Protein AF-A0A8D8G913-F1 (afdb_monomer)

Organism: Culex pipiens (NCBI:txid7175)

Secondary structure (DSSP, 8-state):
-----------------------------PPP-------------------PPP-TT-S---EEE----PPPTTS-HHHHHHHHHHHHHHHHSSSTTTT-SEEE--TTSSSBTTBPPP---TTT------TT---HHHHHHHHHHHHT--

Radius of gyration: 25.77 Å; Cα contacts (8 Å, |Δi|>4): 122; chains: 1; bounding box: 53×91×42 Å

Structure (mmCIF, N/CA/C/O backbone):
data_AF-A0A8D8G913-F1
#
_entry.id   AF-A0A8D8G913-F1
#
loop_
_atom_site.group_PDB
_atom_site.id
_atom_site.type_symbol
_atom_site.label_atom_id
_atom_site.label_alt_id
_atom_site.label_comp_id
_atom_site.label_asym_id
_atom_site.label_entity_id
_atom_site.label_seq_id
_atom_site.pdbx_PDB_ins_code
_atom_site.Cartn_x
_atom_site.Cartn_y
_atom_site.Cartn_z
_atom_site.occupancy
_atom_site.B_iso_or_equiv
_atom_site.auth_seq_id
_atom_site.auth_comp_id
_atom_site.auth_asym_id
_atom_site.auth_atom_id
_atom_site.pdbx_PDB_model_num
ATOM 1 N N . MET A 1 1 ? -22.384 77.074 -5.345 1.00 36.44 1 MET A N 1
ATOM 2 C CA . MET A 1 1 ? -23.715 77.380 -5.921 1.00 36.44 1 MET A CA 1
ATOM 3 C C . MET A 1 1 ? -24.334 76.093 -6.458 1.00 36.44 1 MET A C 1
ATOM 5 O O . MET A 1 1 ? -23.692 75.507 -7.310 1.00 36.44 1 MET A O 1
ATOM 9 N N . LYS A 1 2 ? -25.548 75.732 -5.981 1.00 42.72 2 LYS A N 1
ATOM 10 C CA . LYS A 1 2 ? -26.536 74.755 -6.534 1.00 42.72 2 LYS A CA 1
ATOM 11 C C . LYS A 1 2 ? -26.075 73.283 -6.689 1.00 42.72 2 LYS A C 1
ATOM 13 O O . LYS A 1 2 ? -24.963 73.046 -7.108 1.00 42.72 2 LYS A O 1
ATOM 18 N N . HIS A 1 3 ? -26.846 72.219 -6.437 1.00 38.62 3 HIS A N 1
ATOM 19 C CA . HIS A 1 3 ? -28.198 71.964 -5.914 1.00 38.62 3 HIS A CA 1
ATOM 20 C C . HIS A 1 3 ? -28.252 70.479 -5.457 1.00 38.62 3 HIS A C 1
ATOM 22 O O . HIS A 1 3 ? -27.504 69.653 -5.970 1.00 38.62 3 HIS A O 1
ATOM 28 N N . ARG A 1 4 ? -29.143 70.157 -4.506 1.00 45.12 4 ARG A N 1
ATOM 29 C CA . ARG A 1 4 ? -29.500 68.803 -4.013 1.00 45.12 4 ARG A CA 1
ATOM 30 C C . ARG A 1 4 ? -30.276 67.952 -5.036 1.00 45.12 4 ARG A C 1
ATOM 32 O O . ARG A 1 4 ? -31.021 68.528 -5.821 1.00 45.12 4 ARG A O 1
ATOM 39 N N . ASN A 1 5 ? -30.205 66.621 -4.862 1.00 37.53 5 ASN A N 1
ATOM 40 C CA . ASN A 1 5 ? -31.265 65.571 -4.907 1.00 37.53 5 ASN A CA 1
ATOM 41 C C . ASN A 1 5 ? -30.639 64.276 -5.476 1.00 37.53 5 ASN A C 1
ATOM 43 O O . ASN A 1 5 ? -29.978 64.345 -6.497 1.00 37.53 5 ASN A O 1
ATOM 47 N N . GLY A 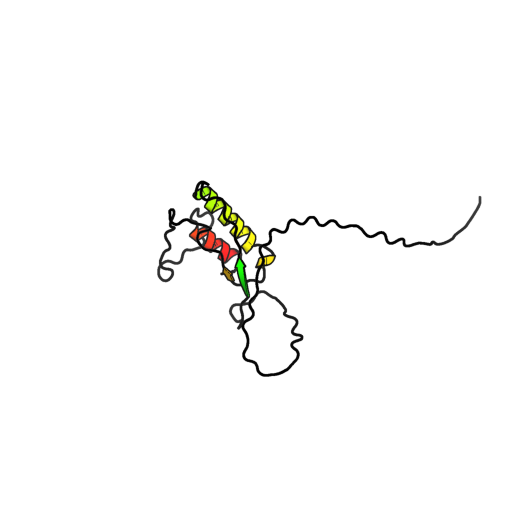1 6 ? -30.711 63.066 -4.913 1.00 42.44 6 GLY A N 1
ATOM 48 C CA . GLY A 1 6 ? -31.637 62.465 -3.958 1.00 42.44 6 GLY A CA 1
ATOM 49 C C . GLY A 1 6 ? -32.638 61.551 -4.677 1.00 42.44 6 GLY A C 1
ATOM 50 O O . GLY A 1 6 ? -33.690 62.060 -5.031 1.00 42.44 6 GLY A O 1
ATOM 51 N N . GLN A 1 7 ? -32.336 60.249 -4.863 1.00 37.34 7 GLN A N 1
ATOM 52 C CA . GLN A 1 7 ? -33.300 59.120 -4.823 1.00 37.34 7 GLN A 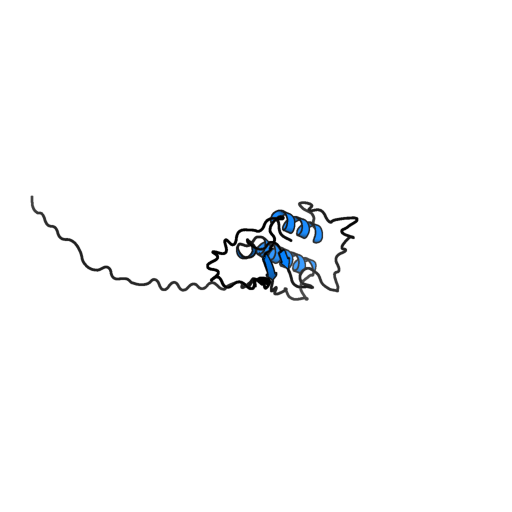CA 1
ATOM 53 C C . GLN A 1 7 ? -32.649 57.732 -5.050 1.00 37.34 7 GLN A C 1
ATOM 55 O O . GLN A 1 7 ? -31.670 57.593 -5.775 1.00 37.34 7 GLN A O 1
ATOM 60 N N . ARG A 1 8 ? -33.198 56.736 -4.336 1.00 38.88 8 ARG A N 1
ATOM 61 C CA . ARG A 1 8 ? -32.801 55.317 -4.156 1.00 38.88 8 ARG A CA 1
ATOM 62 C C . ARG A 1 8 ? -33.427 54.394 -5.248 1.00 38.88 8 ARG A C 1
ATOM 64 O O . ARG A 1 8 ? -34.174 54.911 -6.069 1.00 38.88 8 ARG A O 1
ATOM 71 N N . PRO A 1 9 ? -33.129 53.072 -5.300 1.00 47.94 9 PRO A N 1
ATOM 72 C CA . PRO A 1 9 ? -32.856 52.310 -6.524 1.00 47.94 9 PRO A CA 1
ATOM 73 C C . PRO A 1 9 ? -34.051 51.467 -7.015 1.00 47.94 9 PRO A C 1
ATOM 75 O O . PRO A 1 9 ? -35.041 51.320 -6.297 1.00 47.94 9 PRO A O 1
ATOM 78 N N . PRO A 1 10 ? -33.911 50.800 -8.173 1.00 39.34 10 PRO A N 1
ATOM 79 C CA . PRO A 1 10 ? -34.510 49.473 -8.306 1.00 39.34 10 PRO A CA 1
ATOM 80 C C . PRO A 1 10 ? -33.602 48.443 -9.002 1.00 39.34 10 PRO A C 1
ATOM 82 O O . PRO A 1 10 ? -32.808 48.776 -9.876 1.00 39.34 10 PRO A O 1
ATOM 85 N N . GLY A 1 11 ? -33.810 47.169 -8.657 1.00 36.38 11 GLY A N 1
ATOM 86 C CA . GLY A 1 11 ? -33.533 46.045 -9.557 1.00 36.38 11 GLY A CA 1
ATOM 87 C C . GLY A 1 11 ? -32.344 45.164 -9.187 1.00 36.38 11 GLY A C 1
ATOM 88 O O . GLY A 1 11 ? -31.308 45.206 -9.841 1.00 36.38 11 GLY A O 1
ATOM 89 N N . ILE A 1 12 ? -32.525 44.296 -8.189 1.00 43.69 12 ILE A N 1
ATOM 90 C CA . ILE A 1 12 ? -31.721 43.075 -8.044 1.00 43.69 12 ILE A CA 1
ATOM 91 C C . ILE A 1 12 ? -32.097 42.167 -9.221 1.00 43.69 12 ILE A C 1
ATOM 93 O O . ILE A 1 12 ? -33.132 41.506 -9.195 1.00 43.69 12 ILE A O 1
ATOM 97 N N . SER A 1 13 ? -31.286 42.183 -10.278 1.00 39.78 13 SER A N 1
ATOM 98 C CA . SER A 1 13 ? -31.346 41.193 -11.351 1.00 39.78 13 SER A CA 1
ATOM 99 C C . SER A 1 13 ? -30.431 40.038 -10.961 1.00 39.78 13 SER A C 1
ATOM 101 O O . SER A 1 13 ? -29.207 40.170 -10.979 1.00 39.78 13 SER A O 1
ATOM 103 N N . GLN A 1 14 ? -31.030 38.931 -10.524 1.00 41.50 14 GLN A N 1
ATOM 104 C CA . GLN A 1 14 ? -30.314 37.683 -10.297 1.00 41.50 14 GLN A CA 1
ATOM 105 C C . GLN A 1 14 ? -29.926 37.091 -11.655 1.00 41.50 14 GLN A C 1
ATOM 107 O O . GLN A 1 14 ? -30.777 36.595 -12.389 1.00 41.50 14 GLN A O 1
ATOM 112 N N . LEU A 1 15 ? -28.637 37.138 -11.982 1.00 41.41 15 LEU A N 1
ATOM 113 C CA . LEU A 1 15 ? -28.045 36.333 -13.043 1.00 41.41 15 LEU A CA 1
ATOM 114 C C . LEU A 1 15 ? -27.193 35.254 -12.376 1.00 41.41 15 LEU A C 1
ATOM 116 O O . LEU A 1 15 ? -26.178 35.546 -11.745 1.00 41.41 15 LEU A O 1
ATOM 120 N N . LEU A 1 16 ? -27.675 34.013 -12.482 1.00 35.19 16 LEU A N 1
ATOM 121 C CA . LEU A 1 16 ? -26.983 32.795 -12.074 1.00 35.19 16 LEU A CA 1
ATOM 122 C C . LEU A 1 16 ? -25.572 32.744 -12.688 1.00 35.19 16 LEU A C 1
ATOM 124 O O . LEU A 1 16 ? -25.448 32.878 -13.909 1.00 35.19 16 LEU A O 1
ATOM 128 N N . PRO A 1 17 ? -24.520 32.431 -11.916 1.00 41.31 17 PRO A N 1
ATOM 129 C CA . PRO A 1 17 ? -23.306 31.900 -12.504 1.00 41.31 17 PRO A CA 1
ATOM 130 C C . PRO A 1 17 ? -23.556 30.442 -12.912 1.00 41.31 17 PRO A C 1
ATOM 132 O O . PRO A 1 17 ? -23.789 29.570 -12.075 1.00 41.31 17 PRO A O 1
ATOM 135 N N . VAL A 1 18 ? -23.492 30.180 -14.219 1.00 39.56 18 VAL A N 1
ATOM 136 C CA . VAL A 1 18 ? -23.274 28.837 -14.770 1.00 39.56 18 VAL A CA 1
ATOM 137 C C . VAL A 1 18 ? -21.884 28.400 -14.313 1.00 39.56 18 VAL A C 1
ATOM 139 O O . VAL A 1 18 ? -20.875 28.681 -14.956 1.00 39.56 18 VAL A O 1
ATOM 142 N N . LEU A 1 19 ? -21.825 27.769 -13.142 1.00 37.56 19 LEU A N 1
ATOM 143 C CA . LEU A 1 19 ? -20.627 27.124 -12.633 1.00 37.56 19 LEU A CA 1
ATOM 144 C C . LEU A 1 19 ? -20.514 25.767 -13.331 1.00 37.56 19 LEU A C 1
ATOM 146 O O . LEU A 1 19 ? -21.048 24.756 -12.879 1.00 37.56 19 LEU A O 1
ATOM 150 N N . LEU A 1 20 ? -19.855 25.766 -14.486 1.00 34.88 20 LEU A N 1
ATOM 151 C CA . LEU A 1 20 ? -19.479 24.554 -15.201 1.00 34.88 20 LEU A CA 1
ATOM 152 C C . LEU A 1 20 ? -18.307 23.923 -14.434 1.00 34.88 20 LEU A C 1
ATOM 154 O O . LEU A 1 20 ? -17.138 24.152 -14.735 1.00 34.88 20 LEU A O 1
ATOM 158 N N . VAL A 1 21 ? -18.631 23.187 -13.369 1.00 39.56 21 VAL A N 1
ATOM 159 C CA . VAL A 1 21 ? -17.666 22.383 -12.616 1.00 39.56 21 VAL A CA 1
ATOM 160 C C . VAL A 1 21 ? -17.314 21.169 -13.473 1.00 39.56 21 VAL A C 1
ATOM 162 O O . VAL A 1 21 ? -17.915 20.105 -13.373 1.00 39.56 21 VAL A O 1
ATOM 165 N N . LEU A 1 22 ? -16.326 21.342 -14.348 1.00 40.97 22 LEU A N 1
ATOM 166 C CA . LEU A 1 22 ? -15.541 20.245 -14.906 1.00 40.97 22 LEU A CA 1
ATOM 167 C C . LEU A 1 22 ? -14.602 19.730 -13.807 1.00 40.97 22 LEU A C 1
ATOM 169 O O . LEU A 1 22 ? -13.397 19.956 -13.840 1.00 40.97 22 LEU A O 1
ATOM 173 N N . THR A 1 23 ? -15.151 19.047 -12.804 1.00 41.06 23 THR A N 1
ATOM 174 C CA . THR A 1 23 ? -14.342 18.124 -12.012 1.00 41.06 23 THR A CA 1
ATOM 175 C C . THR A 1 23 ? -14.403 16.782 -12.723 1.00 41.06 23 THR A C 1
ATOM 177 O O . THR A 1 23 ? -15.426 16.104 -12.772 1.00 41.06 23 THR A O 1
ATOM 180 N N . CYS A 1 24 ? -13.292 16.415 -13.353 1.00 32.41 24 CYS A N 1
ATOM 181 C CA . CYS A 1 24 ? -13.025 15.032 -13.703 1.00 32.41 24 CYS A CA 1
ATOM 182 C C . CYS A 1 24 ? -12.746 14.329 -12.371 1.00 32.41 24 CYS A C 1
ATOM 184 O O . CYS A 1 24 ? -11.674 14.493 -11.796 1.00 32.41 24 CYS A O 1
ATOM 186 N N . TRP A 1 25 ? -13.761 13.673 -11.808 1.00 40.38 25 TRP A N 1
ATOM 187 C CA . TRP A 1 25 ? -13.630 12.972 -10.536 1.00 40.38 25 TRP A CA 1
ATOM 188 C C . TRP A 1 25 ? -12.677 11.793 -10.738 1.00 40.38 25 TRP A C 1
ATOM 190 O O . TRP A 1 25 ? -13.004 10.838 -11.446 1.00 40.38 25 TRP A O 1
ATOM 200 N N . THR A 1 26 ? -11.522 11.822 -10.082 1.00 41.75 26 THR A N 1
ATOM 201 C CA . THR A 1 26 ? -10.816 10.607 -9.677 1.00 41.75 26 THR A CA 1
ATOM 202 C C . THR A 1 26 ? -11.721 9.881 -8.685 1.00 41.75 26 THR A C 1
ATOM 204 O O . THR A 1 26 ? -11.705 10.155 -7.492 1.00 41.75 26 THR A O 1
ATOM 207 N N . LYS A 1 27 ? -12.614 9.023 -9.187 1.00 41.50 27 LYS A N 1
ATOM 208 C CA . LYS A 1 27 ? -13.541 8.258 -8.350 1.00 41.50 27 LYS A CA 1
ATOM 209 C C . LYS A 1 27 ? -12.798 7.107 -7.674 1.00 41.50 27 LYS A C 1
ATOM 211 O O . LYS A 1 27 ? -12.818 5.994 -8.183 1.00 41.50 27 LYS A O 1
ATOM 216 N N . ALA A 1 28 ? -12.199 7.359 -6.516 1.00 39.75 28 ALA A N 1
ATOM 217 C CA . ALA A 1 28 ? -12.183 6.343 -5.472 1.00 39.75 28 ALA A CA 1
ATOM 218 C C . ALA A 1 28 ? -13.551 6.431 -4.780 1.00 39.75 28 ALA A C 1
ATOM 220 O O . ALA A 1 28 ? -13.895 7.458 -4.203 1.00 39.75 28 ALA A O 1
ATOM 221 N N . THR A 1 29 ? -14.390 5.406 -4.934 1.00 41.28 29 THR A N 1
ATOM 222 C CA . THR A 1 29 ? -15.687 5.350 -4.245 1.00 41.28 29 THR A CA 1
ATOM 223 C C . THR A 1 29 ? -15.525 4.461 -3.026 1.00 41.28 29 THR A C 1
ATOM 225 O O . THR A 1 29 ? -15.390 3.251 -3.162 1.00 41.28 29 THR A O 1
ATOM 228 N N . LEU A 1 30 ? -15.538 5.065 -1.841 1.00 42.41 30 LEU A N 1
ATOM 229 C CA . LEU A 1 30 ? -15.571 4.341 -0.576 1.00 42.41 30 LEU A CA 1
ATOM 230 C C . LEU A 1 30 ? -17.002 3.872 -0.307 1.00 42.41 30 LEU A C 1
ATOM 232 O O . LEU A 1 30 ? -17.922 4.684 -0.207 1.00 42.41 30 LEU A O 1
ATOM 236 N N . GLN A 1 31 ? -17.198 2.558 -0.222 1.00 43.94 31 GLN A N 1
ATOM 237 C CA . GLN A 1 31 ? -18.467 1.968 0.199 1.00 43.94 31 GLN A CA 1
ATOM 238 C C . GLN A 1 31 ? -18.420 1.641 1.689 1.00 43.94 31 GLN A C 1
ATOM 240 O O . GLN A 1 31 ? -17.619 0.818 2.125 1.00 43.94 31 GLN A O 1
ATOM 245 N N . PHE A 1 32 ? -19.318 2.261 2.453 1.00 43.12 32 PHE A N 1
ATOM 246 C CA . PHE A 1 32 ? -19.525 1.958 3.864 1.00 43.12 32 PHE A CA 1
ATOM 247 C C . PHE A 1 32 ? -20.553 0.834 4.003 1.00 43.12 32 PHE A C 1
ATOM 249 O O . PHE A 1 32 ? -21.678 0.955 3.518 1.00 43.12 32 PHE A O 1
ATOM 256 N N . TYR A 1 33 ? -20.178 -0.245 4.687 1.00 39.81 33 TYR A N 1
ATOM 257 C CA . TYR A 1 33 ? -21.081 -1.345 5.019 1.00 39.81 33 TYR A CA 1
ATOM 258 C C . TYR A 1 33 ? -21.364 -1.330 6.525 1.00 39.81 33 TYR A C 1
ATOM 260 O O . TYR A 1 33 ? -20.566 -1.873 7.291 1.00 39.81 33 TYR A O 1
ATOM 268 N N . PRO A 1 34 ? -22.470 -0.714 6.986 1.00 42.81 34 PRO A N 1
ATOM 269 C CA . PRO A 1 34 ? -22.883 -0.862 8.373 1.00 42.81 34 PRO A CA 1
ATOM 270 C C . PRO A 1 34 ? -23.287 -2.319 8.626 1.00 42.81 34 PRO A C 1
ATOM 272 O O . PRO A 1 34 ? -23.987 -2.944 7.825 1.00 42.81 34 PRO A O 1
ATOM 275 N N . ARG A 1 35 ? -22.839 -2.877 9.751 1.00 38.19 35 ARG A N 1
ATOM 276 C CA . ARG A 1 35 ? -23.264 -4.206 10.196 1.00 38.19 35 ARG A CA 1
ATOM 277 C C . ARG A 1 35 ? -24.759 -4.153 10.551 1.00 38.19 35 ARG A C 1
ATOM 279 O O . ARG A 1 35 ? -25.156 -3.229 11.259 1.00 38.19 35 ARG A O 1
ATOM 286 N N . PRO A 1 36 ? -25.593 -5.121 10.132 1.00 38.53 36 PRO A N 1
ATOM 287 C CA . PRO A 1 36 ? -26.954 -5.212 10.643 1.00 38.53 36 PRO A CA 1
ATOM 288 C C . PRO A 1 36 ? -26.897 -5.575 12.133 1.00 38.53 36 PRO A C 1
ATOM 290 O O . PRO A 1 36 ? -26.497 -6.682 12.498 1.00 38.53 36 PRO A O 1
ATOM 293 N N . GLY A 1 37 ? -27.232 -4.610 12.991 1.00 42.16 37 GLY A N 1
ATOM 294 C CA . GLY A 1 37 ? -27.455 -4.831 14.415 1.00 42.16 37 GLY A CA 1
ATOM 295 C C . GLY A 1 37 ? -28.774 -5.571 14.627 1.00 42.16 37 GLY A C 1
ATOM 296 O O . GLY A 1 37 ? -29.795 -5.213 14.042 1.00 42.16 37 GLY A O 1
ATOM 297 N N . ASN A 1 38 ? -28.748 -6.622 15.445 1.00 46.12 38 ASN A N 1
ATOM 298 C CA . ASN A 1 38 ? -29.941 -7.335 15.893 1.00 46.12 38 ASN A CA 1
ATOM 299 C C . ASN A 1 38 ? -30.630 -6.543 17.015 1.00 46.12 38 ASN A C 1
ATOM 301 O O . ASN A 1 38 ? -30.653 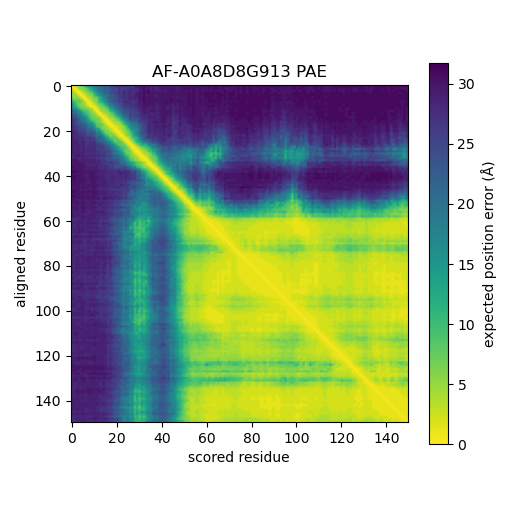-7.008 18.149 1.00 46.12 38 ASN A O 1
ATOM 305 N N . ASP A 1 39 ? -31.204 -5.382 16.710 1.00 45.16 39 ASP A N 1
ATOM 306 C CA . ASP A 1 39 ? -32.027 -4.647 17.672 1.00 45.16 39 ASP A CA 1
ATOM 307 C C . ASP A 1 39 ? -33.470 -4.585 17.174 1.00 45.16 39 ASP A C 1
ATOM 309 O O . ASP A 1 39 ? -33.872 -3.765 16.349 1.00 45.16 39 ASP A O 1
ATOM 313 N N . VAL A 1 40 ? -34.267 -5.531 17.676 1.00 47.16 40 VAL A N 1
ATOM 314 C CA . VAL A 1 40 ? -35.727 -5.504 17.589 1.00 47.16 40 VAL A CA 1
ATOM 315 C C . VAL A 1 40 ? -36.212 -4.455 18.587 1.00 47.16 40 VAL A C 1
ATOM 317 O O . VAL A 1 40 ? -36.462 -4.752 19.752 1.00 47.16 40 VAL A O 1
ATOM 320 N N . GLY A 1 41 ? -36.324 -3.214 18.129 1.00 37.06 41 GLY A N 1
ATOM 321 C CA . GLY A 1 41 ? -36.864 -2.110 18.913 1.00 37.06 41 GLY A CA 1
ATOM 322 C C . GLY A 1 41 ? -37.112 -0.917 18.010 1.00 37.06 41 GLY A C 1
ATOM 323 O O . GLY A 1 41 ? -36.177 -0.232 17.617 1.00 37.06 41 GLY A O 1
ATOM 324 N N . GLY A 1 42 ? -38.372 -0.722 17.623 1.00 43.25 42 GLY A N 1
ATOM 325 C CA . GLY A 1 42 ? -38.782 0.391 16.780 1.00 43.25 42 GLY A CA 1
ATOM 3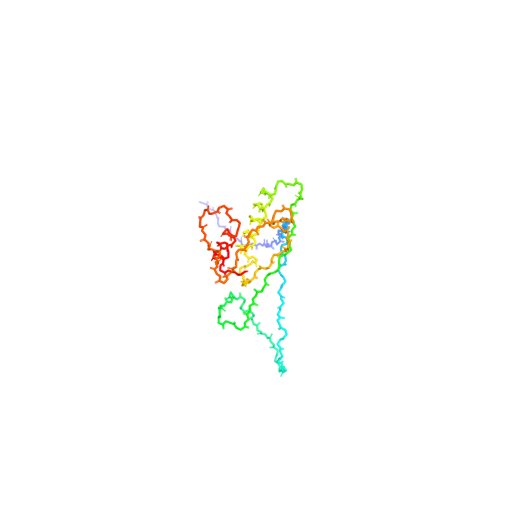26 C C . GLY A 1 42 ? -38.629 1.714 17.514 1.00 43.25 42 GLY A C 1
ATOM 327 O O . GLY A 1 42 ? -39.497 2.072 18.297 1.00 43.25 42 GLY A O 1
ATOM 328 N N . ASP A 1 43 ? -37.561 2.433 17.204 1.00 38.62 43 ASP A N 1
ATOM 329 C CA . ASP A 1 43 ? -37.496 3.881 17.311 1.00 38.62 43 ASP A CA 1
ATOM 330 C C . ASP A 1 43 ? -36.860 4.401 16.023 1.00 38.62 43 ASP A C 1
ATOM 332 O O . ASP A 1 43 ? -35.888 3.852 15.501 1.00 38.62 43 ASP A O 1
ATOM 336 N N . THR A 1 44 ? -37.469 5.435 15.456 1.00 38.91 44 THR A N 1
ATOM 337 C CA . THR A 1 44 ? -36.925 6.204 14.338 1.00 38.91 44 THR A CA 1
ATOM 338 C C . THR A 1 44 ? -35.534 6.704 14.719 1.00 38.91 44 THR A C 1
ATOM 340 O O . THR A 1 44 ? -35.401 7.649 15.492 1.00 38.91 44 THR A O 1
ATOM 343 N N . PHE A 1 45 ? -34.496 6.057 14.184 1.00 42.19 45 PHE A N 1
ATOM 344 C CA . PHE A 1 45 ? -33.112 6.503 14.299 1.00 42.19 45 PHE A CA 1
ATOM 345 C C . P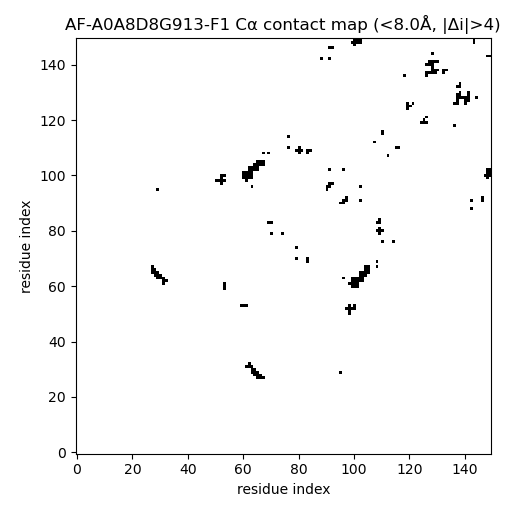HE A 1 45 ? -32.925 7.781 13.475 1.00 42.19 45 PHE A C 1
ATOM 347 O O . PHE A 1 45 ? -32.438 7.753 12.349 1.00 42.19 45 PHE A O 1
ATOM 354 N N . GLU A 1 46 ? -33.277 8.922 14.056 1.00 47.25 46 GLU A N 1
ATOM 355 C CA . GLU A 1 46 ? -32.680 10.212 13.700 1.00 47.25 46 GLU A CA 1
ATOM 356 C C . GLU A 1 46 ? -31.364 10.346 14.484 1.00 47.25 46 GLU A C 1
ATOM 358 O O . GLU A 1 46 ? -31.171 11.205 15.340 1.00 47.25 46 GLU A O 1
ATOM 363 N N . GLY A 1 47 ? -30.470 9.381 14.263 1.00 44.84 47 GLY A N 1
ATOM 364 C CA . GLY A 1 47 ? -29.109 9.443 14.761 1.00 44.84 47 GLY A CA 1
ATOM 365 C C . GLY A 1 47 ? -28.308 10.294 13.796 1.00 44.84 47 GLY A C 1
ATOM 366 O O . GLY A 1 47 ? -27.969 9.822 12.713 1.00 44.84 47 GLY A O 1
ATOM 367 N N . ASP A 1 48 ? -27.998 11.531 14.183 1.00 40.25 48 ASP A N 1
ATOM 368 C CA . ASP A 1 48 ? -26.866 12.261 13.616 1.00 40.25 48 ASP A CA 1
ATOM 369 C C . ASP A 1 48 ? -25.648 11.333 13.738 1.00 40.25 48 ASP A C 1
ATOM 371 O O . ASP A 1 48 ? -25.062 11.198 14.818 1.00 40.25 48 ASP A O 1
ATOM 375 N N . ILE A 1 49 ? -25.288 10.634 12.654 1.00 48.47 49 ILE A N 1
ATOM 376 C CA . ILE A 1 49 ? -24.032 9.893 12.589 1.00 48.47 49 ILE A CA 1
ATOM 377 C C . ILE A 1 49 ? -22.958 10.970 12.612 1.00 48.47 49 ILE A C 1
ATOM 379 O O . ILE A 1 49 ? -22.554 11.517 11.585 1.00 48.47 49 ILE A O 1
ATOM 383 N N . ARG A 1 50 ? -22.509 11.314 13.817 1.00 46.50 50 ARG A N 1
ATOM 384 C CA . ARG A 1 50 ? -21.264 12.034 14.023 1.00 46.50 50 ARG A CA 1
ATOM 385 C C . ARG A 1 50 ? -20.165 11.097 13.560 1.00 46.50 50 ARG A C 1
ATOM 387 O O . ARG A 1 50 ? -19.631 10.319 14.339 1.00 46.50 50 ARG A O 1
ATOM 394 N N . MET A 1 51 ? -19.889 11.148 12.261 1.00 53.88 51 MET A N 1
ATOM 395 C CA . MET A 1 51 ? -18.851 10.379 11.596 1.00 53.88 51 MET A CA 1
ATOM 396 C C . MET A 1 51 ? -17.510 11.009 11.979 1.00 53.88 51 MET A C 1
ATOM 398 O O . MET A 1 51 ? -16.915 11.795 11.247 1.00 53.88 51 MET A O 1
ATOM 402 N N . ALA A 1 52 ? -17.121 10.775 13.228 1.00 59.59 52 ALA A N 1
ATOM 403 C CA . ALA A 1 52 ? -15.797 11.038 13.749 1.00 59.59 52 ALA A CA 1
ATOM 404 C C . ALA A 1 52 ? -14.934 9.791 13.514 1.00 59.59 52 ALA A C 1
ATOM 406 O O . ALA A 1 52 ? -15.461 8.690 13.375 1.00 59.59 52 ALA A O 1
ATOM 407 N N . SER A 1 53 ? -13.615 9.978 13.451 1.00 63.50 53 SER A N 1
ATOM 408 C CA . SER A 1 53 ? -12.654 8.867 13.496 1.00 63.50 53 SER A CA 1
ATOM 409 C C . SER A 1 53 ? -12.978 7.974 14.690 1.00 63.50 53 SER A C 1
ATOM 411 O O . SER A 1 53 ? -13.157 8.509 15.789 1.00 63.50 53 SER A O 1
ATOM 413 N N . SER A 1 54 ? -13.036 6.657 14.485 1.00 72.12 54 SER A N 1
ATOM 414 C CA . SER A 1 54 ? -13.219 5.737 15.605 1.00 72.12 54 SER A CA 1
ATOM 415 C C . SER A 1 54 ? -11.942 5.667 16.452 1.00 72.12 54 SER A C 1
ATOM 417 O O . SER A 1 54 ? -10.850 6.039 16.005 1.00 72.12 54 SER A O 1
ATOM 419 N N . ASN A 1 55 ? -12.082 5.222 17.696 1.00 76.50 55 ASN A N 1
ATOM 420 C CA . ASN A 1 55 ? -10.993 4.917 18.614 1.00 76.50 55 ASN A CA 1
ATOM 421 C C . ASN A 1 55 ? -10.957 3.420 18.942 1.00 76.50 55 ASN A C 1
ATOM 423 O O . ASN A 1 55 ? -11.933 2.698 18.786 1.00 76.50 55 ASN A O 1
ATOM 427 N N . ALA A 1 56 ? -9.841 2.961 19.515 1.00 75.12 56 ALA A N 1
ATOM 428 C CA . ALA A 1 56 ? -9.626 1.552 19.877 1.00 75.12 56 ALA A CA 1
ATOM 429 C C . ALA A 1 56 ? -10.610 0.976 20.922 1.00 75.12 56 ALA A C 1
ATOM 431 O O . ALA A 1 56 ? -10.573 -0.221 21.193 1.00 75.12 56 ALA A O 1
ATOM 432 N N . LEU A 1 57 ? -11.432 1.822 21.545 1.00 80.44 57 LEU A N 1
ATOM 433 C CA . LEU A 1 57 ? -12.451 1.432 22.522 1.00 80.44 57 LEU A CA 1
ATOM 434 C C . LEU A 1 57 ? -13.863 1.410 21.926 1.00 80.44 57 LEU A C 1
ATOM 436 O O . LEU A 1 57 ? -14.794 1.036 22.633 1.00 80.44 57 LEU A O 1
ATOM 440 N N . ASP A 1 58 ? -14.026 1.839 20.675 1.00 85.00 58 ASP A N 1
ATOM 441 C CA . ASP A 1 58 ? -15.332 1.890 20.036 1.00 85.00 58 ASP A CA 1
ATOM 442 C C . ASP A 1 58 ? -15.755 0.485 19.588 1.00 85.00 58 ASP A C 1
ATOM 444 O O . ASP A 1 58 ? -14.958 -0.302 19.077 1.00 85.00 58 ASP A O 1
ATOM 448 N N . ASP A 1 59 ? -17.047 0.185 19.730 1.00 88.44 59 ASP A N 1
ATOM 449 C CA . ASP A 1 59 ? -17.625 -1.111 19.344 1.00 88.44 59 ASP A CA 1
ATOM 450 C C . ASP A 1 59 ? -17.786 -1.272 17.816 1.00 88.44 59 ASP A C 1
ATOM 452 O O . ASP A 1 59 ? -18.216 -2.319 17.320 1.00 88.44 59 ASP A O 1
ATOM 456 N N . SER A 1 60 ? -17.459 -0.229 17.048 1.00 86.94 60 SER A N 1
ATOM 457 C CA . SER A 1 60 ? -17.616 -0.172 15.595 1.00 86.94 60 SER A CA 1
ATOM 458 C C . SER A 1 60 ? -16.416 0.478 14.917 1.00 86.94 60 SER A C 1
ATOM 460 O O . SER A 1 60 ? -15.837 1.412 15.460 1.00 86.94 60 SER A O 1
ATOM 462 N N . TYR A 1 61 ? -16.118 0.034 13.696 1.00 89.31 61 TYR A N 1
ATOM 463 C CA . TYR A 1 61 ? -15.067 0.580 12.840 1.00 89.31 61 TYR A CA 1
ATOM 464 C C . TYR A 1 61 ? -15.603 0.868 11.435 1.00 89.31 61 TYR A C 1
ATOM 466 O O . TYR A 1 61 ? -16.607 0.304 10.987 1.00 89.31 61 TYR A O 1
ATOM 474 N N . VAL A 1 62 ? -14.896 1.736 10.728 1.00 91.69 62 VAL A N 1
ATOM 475 C CA . VAL A 1 62 ? -15.185 2.207 9.383 1.00 91.69 62 VAL A CA 1
ATOM 476 C C . VAL A 1 62 ? -14.130 1.655 8.431 1.00 91.69 62 VAL A C 1
ATOM 478 O O . VAL A 1 62 ? -12.942 1.957 8.541 1.00 91.69 62 VAL A O 1
ATOM 481 N N . VAL A 1 63 ? -14.567 0.861 7.456 1.00 93.81 63 VAL A N 1
ATOM 482 C CA . VAL A 1 63 ? -13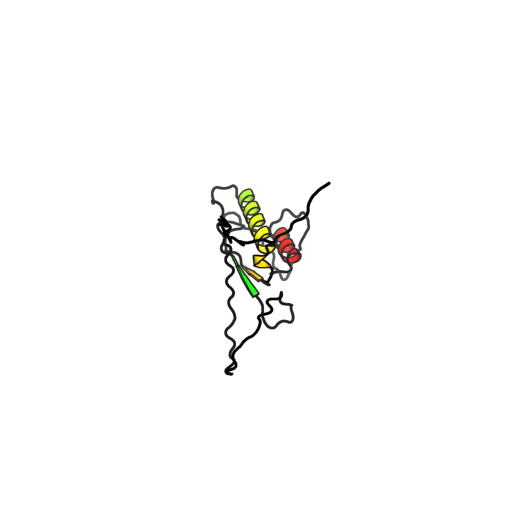.681 0.297 6.430 1.00 93.81 63 VAL A CA 1
ATOM 483 C C . VAL A 1 63 ? -13.826 1.061 5.132 1.00 93.81 63 VAL A C 1
ATOM 485 O O . VAL A 1 63 ? -14.937 1.295 4.655 1.00 93.81 63 VAL A O 1
ATOM 488 N N . GLY A 1 64 ? -12.688 1.385 4.539 1.00 94.25 64 GLY A N 1
ATOM 489 C CA . GLY A 1 64 ? -12.580 1.784 3.157 1.00 94.25 64 GLY A CA 1
ATOM 490 C C . GLY A 1 64 ? -12.112 0.647 2.264 1.00 94.25 64 GLY A C 1
ATOM 491 O O . GLY A 1 64 ? -11.179 -0.069 2.606 1.00 94.25 64 GLY A O 1
ATOM 492 N N . VAL A 1 65 ? -12.732 0.490 1.097 1.00 95.94 65 VAL A N 1
ATOM 493 C CA . VAL A 1 65 ? -12.270 -0.444 0.063 1.00 95.94 65 VAL A CA 1
ATOM 494 C C . VAL A 1 65 ? -11.945 0.346 -1.192 1.00 95.94 65 VAL A C 1
ATOM 496 O O . VAL A 1 65 ? -12.738 1.183 -1.626 1.00 95.94 65 VAL A O 1
ATOM 499 N N . VAL A 1 66 ? -10.768 0.096 -1.756 1.00 96.00 66 VAL A N 1
ATOM 500 C CA . VAL A 1 66 ? -10.243 0.850 -2.891 1.00 96.00 66 VAL A CA 1
ATOM 501 C C . VAL A 1 66 ? -10.472 0.086 -4.189 1.00 96.00 66 VAL A C 1
ATOM 503 O O . VAL A 1 66 ? -10.044 -1.055 -4.339 1.00 96.00 66 VAL A O 1
ATOM 506 N N . GLU A 1 67 ? -11.084 0.746 -5.171 1.00 94.06 67 GLU A N 1
ATOM 507 C CA . GLU A 1 67 ? -10.982 0.337 -6.572 1.00 94.06 67 GLU A CA 1
ATOM 508 C C . GLU A 1 67 ? -9.720 0.970 -7.167 1.00 94.06 67 GLU A C 1
ATOM 510 O O . GLU A 1 67 ? -9.599 2.194 -7.231 1.00 94.06 67 GLU A O 1
ATOM 515 N N . PHE A 1 68 ? -8.767 0.141 -7.595 1.00 94.69 68 PHE A N 1
ATOM 516 C CA . PHE A 1 68 ? -7.485 0.599 -8.124 1.00 94.69 68 PHE A CA 1
ATOM 517 C C . PHE A 1 68 ? -7.320 0.203 -9.588 1.00 94.69 68 PHE A C 1
ATOM 519 O O . PHE A 1 68 ? -7.547 -0.948 -9.959 1.00 94.69 68 PHE A O 1
ATOM 526 N N . ARG A 1 69 ? -6.881 1.149 -10.424 1.00 93.31 69 ARG A N 1
ATOM 527 C CA . ARG A 1 69 ? -6.548 0.896 -11.830 1.00 93.31 69 ARG A CA 1
ATOM 528 C C . ARG A 1 69 ? -5.030 0.846 -11.980 1.00 93.31 69 ARG A C 1
ATOM 530 O O . ARG A 1 69 ? -4.414 1.909 -12.013 1.00 93.31 69 ARG A O 1
ATOM 537 N N . PRO A 1 70 ? -4.424 -0.351 -12.041 1.00 92.19 70 PRO A N 1
ATOM 538 C CA . PRO A 1 70 ? -2.982 -0.465 -12.149 1.00 92.19 70 PRO A CA 1
ATOM 539 C C . PRO A 1 70 ? -2.489 -0.016 -13.526 1.00 92.19 70 PRO A C 1
ATOM 541 O O . PRO A 1 70 ? -3.160 -0.179 -14.546 1.00 92.19 70 PRO A O 1
ATOM 544 N N . GLU A 1 71 ? -1.272 0.509 -13.536 1.00 92.88 71 GLU A N 1
ATOM 545 C CA . GLU A 1 71 ? -0.467 0.747 -14.724 1.00 92.88 71 GLU A CA 1
ATOM 546 C C . GLU A 1 71 ? -0.226 -0.556 -15.498 1.00 92.88 71 GLU A C 1
ATOM 548 O O . GLU A 1 71 ? -0.302 -1.671 -14.969 1.00 92.88 71 GLU A O 1
ATOM 553 N N . LEU A 1 72 ? 0.116 -0.406 -16.776 1.00 89.00 72 LEU A N 1
ATOM 554 C CA . LEU A 1 72 ? 0.344 -1.532 -17.674 1.00 89.00 72 LEU A CA 1
ATOM 555 C C . LEU A 1 72 ? 1.498 -2.428 -17.195 1.00 89.00 72 LEU A C 1
ATOM 557 O O . LEU A 1 72 ? 2.549 -1.963 -16.750 1.00 89.00 72 LEU A O 1
ATOM 561 N N . LEU A 1 73 ? 1.328 -3.741 -17.369 1.00 86.25 73 LEU A N 1
ATOM 562 C CA . LEU A 1 73 ? 2.302 -4.751 -16.937 1.00 86.25 73 LEU A CA 1
ATOM 563 C C . LEU A 1 73 ? 3.644 -4.693 -17.684 1.00 86.25 73 LEU A C 1
ATOM 565 O O . LEU A 1 73 ? 4.615 -5.268 -17.208 1.00 86.25 73 LEU A O 1
ATOM 569 N N . ASN A 1 74 ? 3.708 -4.020 -18.836 1.00 88.94 74 ASN A N 1
ATOM 570 C CA . ASN A 1 74 ? 4.934 -3.856 -19.623 1.00 88.94 74 ASN A CA 1
ATOM 571 C C . ASN A 1 74 ? 5.847 -2.725 -19.113 1.00 88.94 74 ASN A C 1
ATOM 573 O O . ASN A 1 74 ? 6.936 -2.538 -19.654 1.00 88.94 74 ASN A O 1
ATOM 577 N N . MET A 1 75 ? 5.408 -1.959 -18.113 1.00 92.19 75 MET A N 1
ATOM 578 C CA . MET A 1 75 ? 6.249 -0.991 -17.417 1.00 92.19 75 MET A CA 1
ATOM 579 C C . MET A 1 75 ? 7.298 -1.712 -16.564 1.00 92.19 75 MET A C 1
ATOM 581 O O . MET A 1 75 ? 7.022 -2.780 -16.015 1.00 92.19 75 MET A O 1
ATOM 585 N N . ASP A 1 76 ? 8.481 -1.107 -16.418 1.00 93.44 76 ASP A N 1
ATOM 586 C CA . ASP A 1 76 ? 9.485 -1.570 -15.456 1.00 93.44 76 ASP A CA 1
ATOM 587 C C . ASP A 1 76 ? 8.854 -1.747 -14.067 1.00 93.44 76 ASP A C 1
ATOM 589 O O . ASP A 1 76 ? 8.167 -0.848 -13.576 1.00 93.44 76 ASP A O 1
ATOM 593 N N . ILE A 1 77 ? 9.070 -2.913 -13.451 1.00 92.12 77 ILE A N 1
ATOM 594 C CA . ILE A 1 77 ? 8.348 -3.314 -12.239 1.00 92.12 77 ILE A CA 1
ATOM 595 C C . ILE A 1 77 ? 8.632 -2.345 -11.092 1.00 92.12 77 ILE A C 1
ATOM 597 O O . ILE A 1 77 ? 7.698 -1.937 -10.408 1.00 92.12 77 ILE A O 1
ATOM 601 N N . ARG A 1 78 ? 9.882 -1.891 -10.930 1.00 91.56 78 ARG A N 1
ATOM 602 C CA . ARG A 1 78 ? 10.239 -0.949 -9.861 1.00 91.56 78 ARG A CA 1
ATOM 603 C C . ARG A 1 78 ? 9.559 0.398 -10.059 1.00 91.56 78 ARG A C 1
ATOM 605 O O . ARG A 1 78 ? 8.999 0.943 -9.113 1.00 91.56 78 ARG A O 1
ATOM 612 N N . VAL A 1 79 ? 9.581 0.922 -11.286 1.00 94.00 79 VAL A N 1
ATOM 613 C CA . VAL A 1 79 ? 8.887 2.176 -11.625 1.00 94.00 79 VAL A CA 1
ATOM 614 C C . VAL A 1 79 ? 7.381 2.041 -11.397 1.00 94.00 79 VAL A C 1
ATOM 616 O O . VAL A 1 79 ? 6.752 2.957 -10.866 1.00 94.00 79 VAL A O 1
ATOM 619 N N . ARG A 1 80 ? 6.801 0.895 -11.765 1.00 94.38 80 ARG A N 1
ATOM 620 C CA . ARG A 1 80 ? 5.372 0.622 -11.608 1.00 94.38 80 ARG A CA 1
ATOM 621 C C . ARG A 1 80 ? 4.963 0.555 -10.138 1.00 94.38 80 ARG A C 1
ATOM 623 O O . ARG A 1 80 ? 4.006 1.216 -9.746 1.00 94.38 80 ARG A O 1
ATOM 630 N N . THR A 1 81 ? 5.705 -0.198 -9.328 1.00 94.38 81 THR A N 1
ATOM 631 C CA . THR A 1 81 ? 5.489 -0.311 -7.882 1.00 94.38 81 THR A CA 1
ATOM 632 C C . THR A 1 81 ? 5.591 1.045 -7.199 1.00 94.38 81 THR A C 1
ATOM 634 O O . THR A 1 81 ? 4.715 1.375 -6.407 1.00 94.38 81 THR A O 1
ATOM 637 N N . GLU A 1 82 ? 6.592 1.862 -7.539 1.00 94.56 82 GLU A N 1
ATOM 638 C CA . GLU A 1 82 ? 6.738 3.194 -6.943 1.00 94.56 82 GLU A CA 1
ATOM 639 C C . GLU A 1 82 ? 5.557 4.108 -7.302 1.00 94.56 82 GLU A C 1
ATOM 641 O O . GLU A 1 82 ? 4.980 4.746 -6.426 1.00 94.56 82 GLU A O 1
ATOM 646 N N . ARG A 1 83 ? 5.117 4.121 -8.569 1.00 96.00 83 ARG A N 1
ATOM 647 C CA . ARG A 1 83 ? 3.928 4.891 -8.979 1.00 96.00 83 ARG A CA 1
ATOM 648 C C . ARG A 1 83 ? 2.665 4.448 -8.253 1.00 96.00 83 ARG A C 1
ATOM 650 O O . ARG A 1 83 ? 1.861 5.285 -7.848 1.00 96.00 83 ARG A O 1
ATOM 657 N N . HIS A 1 84 ? 2.473 3.141 -8.107 1.00 96.81 84 HIS A N 1
ATOM 658 C CA . HIS A 1 84 ? 1.322 2.607 -7.389 1.00 96.81 84 HIS A CA 1
ATOM 659 C C . HIS A 1 84 ? 1.383 2.937 -5.900 1.00 96.81 84 HIS A C 1
ATOM 661 O O . HIS A 1 84 ? 0.363 3.309 -5.329 1.00 96.81 84 HIS A O 1
ATOM 667 N N . TYR A 1 85 ? 2.566 2.863 -5.291 1.00 96.50 85 TYR A N 1
ATOM 668 C CA . TYR A 1 85 ? 2.774 3.265 -3.906 1.00 96.50 85 TYR A CA 1
ATOM 669 C C . TYR A 1 85 ? 2.431 4.745 -3.685 1.00 96.50 85 TYR A C 1
ATOM 671 O O . TYR A 1 85 ? 1.698 5.062 -2.753 1.00 96.50 85 TYR A O 1
ATOM 679 N N . GLU A 1 86 ? 2.858 5.646 -4.572 1.00 97.38 86 GLU A N 1
ATOM 680 C CA . GLU A 1 86 ? 2.497 7.067 -4.474 1.00 97.38 86 GLU A CA 1
ATOM 681 C C . GLU A 1 86 ? 0.985 7.298 -4.617 1.00 97.38 86 GLU A C 1
ATOM 683 O O . GLU A 1 86 ? 0.399 8.113 -3.901 1.00 97.38 86 GLU A O 1
ATOM 688 N N . ALA A 1 87 ? 0.313 6.532 -5.481 1.00 97.12 87 ALA A N 1
ATOM 689 C CA . ALA A 1 87 ? -1.143 6.572 -5.577 1.00 97.12 87 ALA A CA 1
ATOM 690 C C . ALA A 1 87 ? -1.821 6.048 -4.296 1.00 97.12 87 ALA A C 1
ATOM 692 O O . ALA A 1 87 ? -2.805 6.632 -3.841 1.00 97.12 87 ALA A O 1
ATOM 693 N N . TYR A 1 88 ? -1.286 4.985 -3.685 1.00 97.44 88 TYR A N 1
ATOM 694 C CA . TYR A 1 88 ? -1.751 4.464 -2.394 1.00 97.44 88 TYR A CA 1
ATOM 695 C C . TYR A 1 88 ? -1.600 5.524 -1.309 1.00 97.44 88 TYR A C 1
ATOM 697 O O . TYR A 1 88 ? -2.570 5.834 -0.622 1.00 97.44 88 TYR A O 1
ATOM 705 N N . ARG A 1 89 ? -0.422 6.146 -1.218 1.00 97.56 89 ARG A N 1
ATOM 706 C CA . ARG A 1 89 ? -0.134 7.233 -0.282 1.00 97.56 89 ARG A CA 1
ATOM 707 C C . ARG A 1 89 ? -1.128 8.383 -0.421 1.00 97.56 89 ARG A C 1
ATOM 709 O O . ARG A 1 89 ? -1.682 8.828 0.580 1.00 97.56 89 ARG A O 1
ATOM 716 N N . ALA A 1 90 ? -1.398 8.824 -1.649 1.00 97.06 90 ALA A N 1
ATOM 717 C CA . ALA A 1 90 ? -2.362 9.889 -1.909 1.00 97.06 90 ALA A CA 1
ATOM 718 C C . ALA A 1 90 ? -3.787 9.526 -1.456 1.00 97.06 90 ALA A C 1
ATOM 720 O O . ALA A 1 90 ? -4.481 10.379 -0.912 1.00 97.06 90 ALA A O 1
ATOM 721 N N . MET A 1 91 ? -4.216 8.272 -1.641 1.00 95.88 91 MET A N 1
ATOM 722 C CA . MET A 1 91 ? -5.539 7.814 -1.198 1.00 95.88 91 MET A CA 1
ATOM 723 C C . MET A 1 91 ? -5.630 7.665 0.323 1.00 95.88 91 MET A C 1
ATOM 725 O O . MET A 1 91 ? -6.621 8.085 0.906 1.00 95.88 91 MET A O 1
ATOM 729 N N . VAL A 1 92 ? -4.605 7.105 0.973 1.00 96.81 92 VAL A N 1
ATOM 730 C CA . VAL A 1 92 ? -4.582 6.900 2.434 1.00 96.81 92 VAL A CA 1
ATOM 731 C C . VAL A 1 92 ? -4.575 8.230 3.193 1.00 96.81 92 VAL A C 1
ATOM 733 O O . VAL A 1 92 ? -5.244 8.358 4.218 1.00 96.81 92 VAL A O 1
ATOM 736 N N . LEU A 1 93 ? -3.828 9.216 2.690 1.00 96.25 93 LEU A N 1
ATOM 737 C CA . LEU A 1 93 ? -3.723 10.553 3.286 1.00 96.25 93 LEU A CA 1
ATOM 738 C C . LEU A 1 93 ? -4.803 11.527 2.781 1.00 96.25 93 LEU A C 1
ATOM 740 O O . LEU A 1 93 ? -4.861 12.668 3.240 1.00 96.25 93 LEU A O 1
ATOM 744 N N . GLY A 1 94 ? -5.625 11.095 1.823 1.00 94.75 94 GLY A N 1
ATOM 745 C CA . GLY A 1 94 ? -6.684 11.891 1.216 1.00 94.75 94 GLY A CA 1
ATOM 746 C C . GLY A 1 94 ? -7.850 12.163 2.166 1.00 94.75 94 GLY A C 1
ATOM 747 O O . GLY A 1 94 ? -8.080 11.450 3.146 1.00 94.75 94 GLY A O 1
ATOM 748 N N . GLU A 1 95 ? -8.625 13.198 1.848 1.00 93.12 95 GLU A N 1
ATOM 749 C CA . GLU A 1 95 ? -9.799 13.600 2.634 1.00 93.12 95 GLU A CA 1
ATOM 750 C C . GLU A 1 95 ? -10.881 12.508 2.633 1.00 93.12 95 GLU A C 1
ATOM 752 O O . GLU A 1 95 ? -11.588 12.317 3.621 1.00 93.12 95 GLU A O 1
ATOM 757 N N . GLU A 1 96 ? -10.984 11.743 1.547 1.00 88.94 96 GLU A N 1
ATOM 758 C CA . GLU A 1 96 ? -11.949 10.659 1.394 1.00 88.94 96 GLU A CA 1
ATOM 759 C C . GLU A 1 96 ? -11.703 9.535 2.411 1.00 88.94 96 GLU A C 1
ATOM 761 O O . GLU A 1 96 ? -12.648 8.977 2.967 1.00 88.94 96 GLU A O 1
ATOM 766 N N . ALA A 1 97 ? -10.436 9.254 2.716 1.00 92.75 97 ALA A N 1
ATOM 767 C CA . ALA A 1 97 ? -10.020 8.258 3.697 1.00 92.75 97 ALA A CA 1
ATOM 768 C C . ALA A 1 97 ? -9.995 8.796 5.137 1.00 92.75 97 ALA A C 1
ATOM 770 O O . ALA A 1 97 ? -9.669 8.064 6.074 1.00 92.75 97 ALA A O 1
ATOM 771 N N . ARG A 1 98 ? -10.335 10.072 5.365 1.00 91.50 98 ARG A N 1
ATOM 772 C CA . ARG A 1 98 ? -10.175 10.708 6.681 1.00 91.50 98 ARG A CA 1
ATOM 773 C C . ARG A 1 98 ? -10.847 9.913 7.799 1.00 91.50 98 ARG A C 1
ATOM 775 O O . ARG A 1 98 ? -10.257 9.753 8.864 1.00 91.50 98 ARG A O 1
ATOM 782 N N . LEU A 1 99 ? -12.047 9.401 7.534 1.00 90.94 99 LEU A N 1
ATOM 783 C CA . LEU A 1 99 ? -12.897 8.725 8.517 1.00 90.94 99 LEU A CA 1
ATOM 784 C C . LEU A 1 99 ? -12.739 7.201 8.536 1.00 90.94 99 LEU A C 1
ATOM 786 O O . LEU A 1 99 ? -13.402 6.554 9.334 1.00 90.94 99 LEU A O 1
ATOM 790 N N . THR A 1 100 ? -11.911 6.622 7.663 1.00 93.00 100 THR A N 1
ATOM 791 C CA . THR A 1 100 ? -11.701 5.169 7.631 1.00 93.00 100 THR A CA 1
ATOM 792 C C . THR A 1 100 ? -10.652 4.759 8.651 1.00 93.00 100 THR A C 1
ATOM 794 O O . THR A 1 100 ? -9.580 5.363 8.708 1.00 93.00 100 THR A O 1
ATOM 797 N N . ASP A 1 101 ? -10.915 3.691 9.385 1.00 93.56 101 ASP A N 1
ATOM 798 C CA . ASP A 1 101 ? -9.966 3.085 10.320 1.00 93.56 101 ASP A CA 1
ATOM 799 C C . ASP A 1 101 ? -9.103 2.026 9.631 1.00 93.56 101 ASP A C 1
ATOM 801 O O . ASP A 1 101 ? -7.934 1.852 9.971 1.00 93.56 101 ASP A O 1
ATOM 805 N N . ILE A 1 102 ? -9.683 1.346 8.637 1.00 94.44 102 ILE A N 1
ATOM 806 C CA . ILE A 1 102 ? -9.048 0.289 7.845 1.00 94.44 102 ILE A CA 1
ATOM 807 C C . ILE A 1 102 ? -9.228 0.614 6.363 1.00 94.44 102 ILE A C 1
ATOM 809 O O . ILE A 1 102 ? -10.341 0.949 5.953 1.00 94.44 102 ILE A O 1
ATOM 813 N N . ILE A 1 103 ? -8.183 0.489 5.547 1.00 96.62 103 ILE A N 1
ATOM 814 C CA . ILE A 1 103 ? -8.242 0.670 4.093 1.00 96.62 103 ILE A CA 1
ATOM 815 C C . ILE A 1 103 ? -7.737 -0.589 3.395 1.00 96.62 103 ILE A C 1
ATOM 817 O O . ILE A 1 103 ? -6.573 -0.966 3.488 1.00 96.62 103 ILE A O 1
ATOM 821 N N . VAL A 1 104 ? -8.617 -1.224 2.627 1.00 96.94 104 VAL A N 1
ATOM 822 C CA . VAL A 1 104 ? -8.307 -2.445 1.887 1.00 96.94 104 VAL A CA 1
ATOM 823 C C . VAL A 1 104 ? -8.020 -2.117 0.432 1.00 96.94 104 VAL A C 1
ATOM 825 O O . VAL A 1 104 ? -8.831 -1.510 -0.272 1.00 96.94 104 VAL A O 1
ATOM 828 N N . PHE A 1 105 ? -6.866 -2.585 -0.024 1.00 96.88 105 PHE A N 1
ATOM 829 C CA . PHE A 1 105 ? -6.377 -2.400 -1.376 1.00 96.88 105 PHE A CA 1
ATOM 830 C C . PHE A 1 105 ? -6.438 -3.705 -2.195 1.00 96.88 105 PHE A C 1
ATOM 832 O O . PHE A 1 105 ? -6.268 -4.781 -1.619 1.00 96.88 105 PHE A O 1
ATOM 839 N N . PRO A 1 106 ? -6.646 -3.642 -3.527 1.00 95.62 106 PRO A N 1
ATOM 840 C CA . PRO A 1 106 ? -6.696 -4.833 -4.375 1.00 95.62 106 PRO A CA 1
ATOM 841 C C . PRO A 1 106 ? -5.369 -5.597 -4.450 1.00 95.62 106 PRO A C 1
ATOM 843 O O . PRO A 1 106 ? -4.288 -5.030 -4.285 1.00 95.62 106 PRO A O 1
ATOM 846 N N . GLU A 1 107 ? -5.469 -6.887 -4.763 1.00 93.94 107 GLU A N 1
ATOM 847 C CA . GLU A 1 107 ? -4.336 -7.790 -4.977 1.00 93.94 107 GLU A CA 1
ATOM 848 C C . GLU A 1 107 ? -3.518 -7.422 -6.233 1.00 93.94 107 GLU A C 1
ATOM 850 O O . GLU A 1 107 ? -4.053 -6.880 -7.201 1.00 93.94 107 GLU A O 1
ATOM 855 N N . LEU A 1 108 ? -2.226 -7.780 -6.246 1.00 90.75 108 LEU A N 1
ATOM 856 C CA . LEU A 1 108 ? -1.318 -7.689 -7.407 1.00 90.75 108 LEU A CA 1
ATOM 857 C C . LEU A 1 108 ? -1.150 -6.283 -8.008 1.00 90.75 108 LEU A C 1
ATOM 859 O O . LEU A 1 108 ? -0.819 -6.119 -9.185 1.00 90.75 108 LEU A O 1
ATOM 863 N N . THR A 1 109 ? -1.347 -5.249 -7.199 1.00 93.38 109 THR A N 1
ATOM 864 C CA . THR A 1 109 ? -1.130 -3.859 -7.602 1.00 93.38 109 THR A CA 1
ATOM 865 C C . THR A 1 109 ? 0.298 -3.419 -7.286 1.00 93.38 109 THR A C 1
ATOM 867 O O . THR A 1 109 ? 1.008 -2.986 -8.189 1.00 93.38 109 THR A O 1
ATOM 870 N N . LEU A 1 110 ? 0.769 -3.570 -6.046 1.00 93.69 110 LEU A N 1
ATOM 871 C CA . LEU A 1 110 ? 2.111 -3.142 -5.625 1.00 93.69 110 LEU A CA 1
ATOM 872 C C . LEU A 1 110 ? 3.225 -4.109 -6.046 1.00 93.69 110 LEU A C 1
ATOM 874 O O . LEU A 1 110 ? 4.384 -3.713 -6.107 1.00 93.69 110 LEU A O 1
ATOM 878 N N . ASN A 1 111 ? 2.888 -5.354 -6.363 1.00 89.19 111 ASN A N 1
ATOM 879 C CA . ASN A 1 111 ? 3.829 -6.380 -6.802 1.00 89.19 111 ASN A CA 1
ATOM 880 C C . ASN A 1 111 ? 3.256 -7.186 -7.981 1.00 89.19 111 ASN A C 1
ATOM 882 O O . ASN A 1 111 ? 2.142 -6.947 -8.446 1.00 89.19 111 ASN A O 1
ATOM 886 N N . THR A 1 112 ? 4.028 -8.146 -8.491 1.00 85.88 112 THR A N 1
ATOM 887 C CA . THR A 1 112 ? 3.546 -9.143 -9.465 1.00 85.88 112 THR A CA 1
ATOM 888 C C . THR A 1 112 ? 3.842 -10.549 -8.977 1.00 85.88 112 THR A C 1
ATOM 890 O O . THR A 1 112 ? 4.681 -10.741 -8.103 1.00 85.88 112 THR A O 1
ATOM 893 N N . LEU A 1 113 ? 3.237 -11.551 -9.618 1.00 86.50 113 LEU A N 1
ATOM 894 C CA . LEU A 1 113 ? 3.637 -12.950 -9.434 1.00 86.50 113 LEU A CA 1
ATOM 895 C C . LEU A 1 113 ? 5.108 -13.205 -9.817 1.00 86.50 113 LEU A C 1
ATOM 897 O O . LEU A 1 113 ? 5.726 -14.125 -9.294 1.00 86.50 113 LEU A O 1
ATOM 901 N N . SER A 1 114 ? 5.672 -12.392 -10.715 1.00 86.31 114 SER A N 1
ATOM 902 C CA . SER A 1 114 ? 7.078 -12.456 -11.134 1.00 86.31 114 SER A CA 1
ATOM 903 C C . SER A 1 114 ? 8.040 -11.652 -10.251 1.00 86.31 114 SER A C 1
ATOM 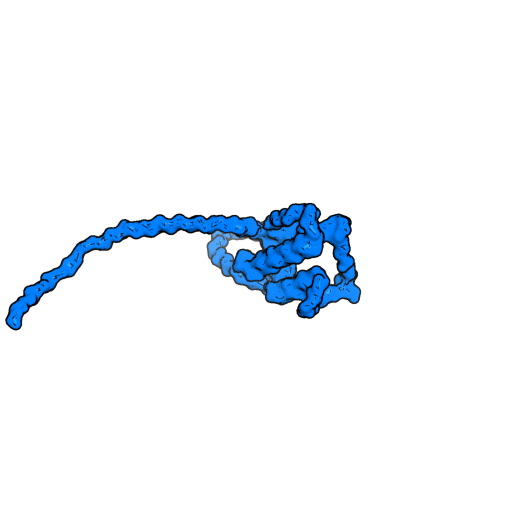905 O O . SER A 1 114 ? 9.245 -11.748 -10.452 1.00 86.31 114 SER A O 1
ATOM 907 N N . ASP A 1 115 ? 7.526 -10.870 -9.301 1.00 87.88 115 ASP A N 1
ATOM 908 C CA . ASP A 1 115 ? 8.313 -10.036 -8.385 1.00 87.88 115 ASP A CA 1
ATOM 909 C C . ASP A 1 115 ? 7.734 -10.141 -6.965 1.00 87.88 115 ASP A C 1
ATOM 911 O O . ASP A 1 115 ? 7.002 -9.255 -6.509 1.00 87.88 115 ASP A O 1
ATOM 915 N N . PRO A 1 116 ? 7.943 -11.286 -6.294 1.00 88.75 116 PRO A N 1
ATOM 916 C CA . PRO A 1 116 ? 7.462 -11.489 -4.940 1.00 88.75 116 PRO A CA 1
ATOM 917 C C . PRO A 1 116 ? 8.304 -10.695 -3.937 1.00 88.75 116 PRO A C 1
ATOM 919 O O . PRO A 1 116 ? 9.531 -10.662 -4.008 1.00 88.75 116 PRO A O 1
ATOM 922 N N . VAL A 1 117 ? 7.635 -10.123 -2.938 1.00 88.94 117 VAL A N 1
ATOM 923 C CA . VAL A 1 117 ? 8.284 -9.455 -1.806 1.00 88.94 117 VAL A CA 1
ATOM 924 C C . VAL A 1 117 ? 8.345 -10.425 -0.632 1.00 88.94 117 VAL A C 1
ATOM 926 O O . VAL A 1 117 ? 7.352 -11.071 -0.300 1.00 88.94 117 VAL A O 1
ATOM 929 N N . TYR A 1 118 ? 9.509 -10.535 0.007 1.00 89.94 118 TYR A N 1
ATOM 930 C CA . TYR A 1 118 ? 9.653 -11.321 1.229 1.00 89.94 118 TYR A CA 1
ATOM 931 C C . TYR A 1 118 ? 8.909 -10.646 2.386 1.00 89.94 118 TYR A C 1
ATOM 933 O O . TYR A 1 118 ? 9.223 -9.511 2.737 1.00 89.94 118 TYR A O 1
ATOM 941 N N . VAL A 1 119 ? 7.959 -11.359 2.992 1.00 91.69 119 VAL A N 1
ATOM 942 C CA . VAL A 1 119 ? 7.210 -10.912 4.173 1.00 91.69 119 VAL A CA 1
ATOM 943 C C . VAL A 1 119 ? 7.630 -11.782 5.366 1.00 91.69 119 VAL A C 1
ATOM 945 O O . VAL A 1 119 ? 7.416 -12.995 5.316 1.00 91.69 119 VAL A O 1
ATOM 948 N N . PRO A 1 120 ? 8.255 -11.216 6.416 1.00 92.38 120 PRO A N 1
ATOM 949 C CA . PRO A 1 120 ? 8.633 -11.981 7.601 1.00 92.38 120 PRO A CA 1
ATOM 950 C C . PRO A 1 120 ? 7.408 -12.381 8.435 1.00 92.38 120 PRO A C 1
ATOM 952 O O . PRO A 1 120 ? 6.342 -11.777 8.332 1.00 92.38 120 PRO A O 1
ATOM 955 N N . ASP A 1 121 ? 7.579 -13.380 9.304 1.00 94.12 121 ASP A N 1
ATOM 956 C CA . ASP A 1 121 ? 6.547 -13.761 10.270 1.00 94.12 121 ASP A CA 1
ATOM 957 C C . ASP A 1 121 ? 6.267 -12.592 11.239 1.00 94.12 121 ASP A C 1
ATOM 959 O O . ASP A 1 121 ? 7.176 -12.186 11.977 1.00 94.12 121 ASP A O 1
ATOM 963 N N . PRO A 1 122 ? 5.029 -12.062 11.282 1.00 92.12 122 PRO A N 1
ATOM 964 C CA . PRO A 1 122 ? 4.698 -10.898 12.096 1.00 92.12 122 PRO A CA 1
ATOM 965 C C . PRO A 1 122 ? 4.820 -11.144 13.607 1.00 92.12 122 PRO A C 1
ATOM 967 O O . PRO A 1 122 ? 5.001 -10.182 14.350 1.00 92.12 122 PRO A O 1
ATOM 970 N N . LEU A 1 123 ? 4.758 -12.397 14.080 1.00 93.62 123 LEU A N 1
ATOM 971 C CA . LEU A 1 123 ? 4.911 -12.725 15.505 1.00 93.62 123 LEU A CA 1
ATOM 972 C C . LEU A 1 123 ? 6.369 -12.655 15.971 1.00 93.62 123 LEU A C 1
ATOM 974 O O . LEU A 1 123 ? 6.634 -12.401 17.145 1.00 93.62 123 LEU A O 1
ATOM 978 N N . HIS A 1 124 ? 7.310 -12.885 15.055 1.00 93.00 124 HIS A N 1
ATOM 979 C CA . HIS A 1 124 ? 8.733 -12.994 15.370 1.00 93.00 124 HIS A CA 1
ATOM 980 C C . HIS A 1 124 ? 9.541 -11.788 14.881 1.00 93.00 124 HIS A C 1
ATOM 982 O O . HIS A 1 124 ? 10.562 -11.445 15.475 1.00 93.00 124 HIS A O 1
ATOM 988 N N . SER A 1 125 ? 9.109 -11.143 13.795 1.00 87.44 125 SER A N 1
ATOM 989 C CA . SER A 1 125 ? 9.818 -10.022 13.182 1.00 87.44 125 SER A CA 1
ATOM 990 C C . SER A 1 125 ? 8.831 -9.067 12.494 1.00 87.44 125 SER A C 1
ATOM 992 O O . SER A 1 125 ? 8.698 -9.084 11.269 1.00 87.44 125 SER A O 1
ATOM 994 N N . PRO A 1 126 ? 8.116 -8.223 13.266 1.00 88.44 126 PRO A N 1
ATOM 995 C CA . PRO A 1 126 ? 7.266 -7.190 12.686 1.00 88.44 126 PRO A CA 1
ATOM 996 C C . PRO A 1 126 ? 8.125 -6.201 11.892 1.00 88.44 126 PRO A C 1
ATOM 998 O O . PRO A 1 126 ? 9.199 -5.807 12.350 1.00 88.44 126 PRO A O 1
ATOM 1001 N N . VAL A 1 127 ? 7.660 -5.788 10.711 1.00 91.81 127 VAL A N 1
ATOM 1002 C CA . VAL A 1 127 ? 8.390 -4.839 9.858 1.00 91.81 127 VAL A CA 1
ATOM 1003 C C . VAL A 1 127 ? 8.223 -3.421 10.415 1.00 91.81 127 VAL A C 1
ATOM 1005 O O . VAL A 1 127 ? 7.125 -2.864 10.319 1.00 91.81 127 VAL A O 1
ATOM 1008 N N . PRO A 1 128 ? 9.272 -2.801 10.989 1.00 90.75 128 PRO A N 1
ATOM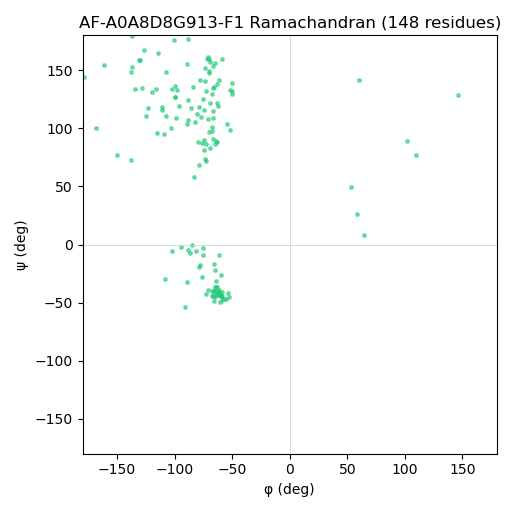 1009 C CA . PRO A 1 128 ? 9.146 -1.463 11.547 1.00 90.75 128 PRO A CA 1
ATOM 1010 C C . PRO A 1 128 ? 9.052 -0.410 10.438 1.00 90.75 128 PRO A C 1
ATOM 1012 O O . PRO A 1 128 ? 9.642 -0.558 9.360 1.00 90.75 128 PRO A O 1
ATOM 1015 N N . CYS A 1 129 ? 8.377 0.700 10.741 1.00 94.94 129 CYS A N 1
ATOM 1016 C CA . CYS A 1 129 ? 8.577 1.929 9.984 1.00 94.94 129 CYS A CA 1
ATOM 1017 C C . CYS A 1 129 ? 10.030 2.390 10.167 1.00 94.94 129 CYS A C 1
ATOM 1019 O O . CYS A 1 129 ? 10.492 2.588 11.294 1.00 94.94 129 CYS A O 1
ATOM 1021 N N . ARG A 1 130 ? 10.761 2.513 9.058 1.00 93.88 130 ARG A N 1
ATOM 1022 C CA . ARG A 1 130 ? 12.096 3.103 9.003 1.00 93.88 130 ARG A CA 1
ATOM 1023 C C . ARG A 1 130 ? 12.050 4.220 7.975 1.00 93.88 130 ARG A C 1
ATOM 1025 O O . ARG A 1 130 ? 11.934 3.947 6.780 1.00 93.88 130 ARG A O 1
ATOM 1032 N N . GLU A 1 131 ? 12.152 5.449 8.464 1.00 85.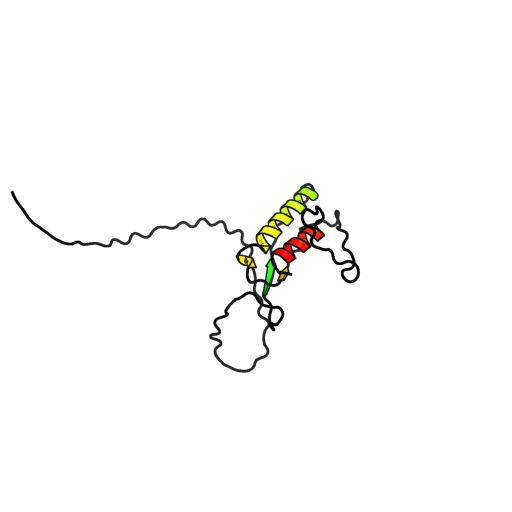81 131 GLU A N 1
ATOM 1033 C CA . GLU A 1 131 ? 12.309 6.630 7.617 1.00 85.81 131 GLU A CA 1
ATOM 1034 C C . GLU A 1 131 ? 13.457 6.399 6.616 1.00 85.81 131 GLU A C 1
ATOM 1036 O O . GLU A 1 131 ? 14.472 5.784 6.955 1.00 85.81 131 GLU A O 1
ATOM 1041 N N . ASP A 1 132 ? 13.259 6.827 5.369 1.00 86.81 132 ASP A N 1
ATOM 1042 C CA . ASP A 1 132 ? 14.192 6.670 4.240 1.00 86.81 132 ASP A CA 1
ATOM 1043 C C . ASP A 1 132 ? 14.484 5.228 3.769 1.00 86.81 132 ASP A C 1
ATOM 1045 O O . ASP A 1 132 ? 15.335 5.018 2.897 1.00 86.81 132 ASP A O 1
ATOM 1049 N N . SER A 1 133 ? 13.779 4.211 4.280 1.00 90.06 133 SER A N 1
ATOM 1050 C CA . SER A 1 133 ? 13.941 2.845 3.775 1.00 90.06 133 SER A CA 1
ATOM 1051 C C . SER A 1 133 ? 13.428 2.714 2.332 1.00 90.06 133 SER A C 1
ATOM 1053 O O . SER A 1 133 ? 12.278 3.060 2.045 1.00 90.06 133 SER A O 1
ATOM 1055 N N . PRO A 1 134 ? 14.226 2.150 1.403 1.00 86.94 134 PRO A N 1
ATOM 1056 C CA . PRO A 1 134 ? 13.754 1.854 0.054 1.00 86.94 134 PRO A CA 1
ATOM 1057 C C . PRO A 1 134 ? 12.837 0.620 0.013 1.00 86.94 134 PRO A C 1
ATOM 1059 O O . PRO A 1 134 ? 12.257 0.325 -1.030 1.00 86.94 134 PRO A O 1
ATOM 1062 N N . GLU A 1 135 ? 12.726 -0.127 1.115 1.00 91.81 135 GLU A N 1
ATOM 1063 C CA . GLU A 1 135 ? 11.956 -1.366 1.184 1.00 91.81 135 GLU A CA 1
ATOM 1064 C C . GLU A 1 135 ? 10.452 -1.082 1.243 1.00 91.81 135 GLU A C 1
ATOM 1066 O O . GLU A 1 135 ? 9.967 -0.403 2.151 1.00 91.81 135 GLU A O 1
ATOM 1071 N N . LEU A 1 136 ? 9.701 -1.679 0.313 1.00 92.81 136 LEU A N 1
ATOM 1072 C CA . LEU A 1 136 ? 8.255 -1.483 0.182 1.00 92.81 136 LEU A CA 1
ATOM 1073 C C . LEU A 1 136 ? 7.494 -1.737 1.492 1.00 92.81 136 LEU A C 1
ATOM 1075 O O . LEU A 1 136 ? 6.639 -0.939 1.861 1.00 92.81 136 LEU A O 1
ATOM 1079 N N . LEU A 1 137 ? 7.805 -2.820 2.213 1.00 94.56 137 LEU A N 1
ATOM 1080 C CA . LEU A 1 137 ? 7.104 -3.142 3.461 1.00 94.56 137 LEU A CA 1
ATOM 1081 C C . LEU A 1 137 ? 7.352 -2.094 4.550 1.00 94.56 137 LEU A C 1
ATOM 1083 O O . LEU A 1 137 ? 6.433 -1.762 5.287 1.00 94.56 137 LEU A O 1
ATOM 1087 N N . SER A 1 138 ? 8.560 -1.532 4.629 1.00 95.12 138 SER A N 1
ATOM 1088 C CA . SER A 1 138 ? 8.859 -0.474 5.598 1.00 95.12 138 SER A CA 1
ATOM 1089 C C . SER A 1 138 ? 8.158 0.836 5.229 1.00 95.12 138 SER A C 1
ATOM 1091 O O . SER A 1 138 ? 7.589 1.482 6.107 1.00 95.12 138 SER A O 1
ATOM 1093 N N . LYS A 1 139 ? 8.098 1.170 3.929 1.00 95.50 139 LYS A N 1
ATOM 1094 C CA . LYS A 1 139 ? 7.298 2.294 3.417 1.00 95.50 139 LYS A CA 1
ATOM 1095 C C . LYS A 1 139 ? 5.814 2.154 3.783 1.00 95.50 139 LYS A C 1
ATOM 1097 O O . LYS A 1 139 ? 5.219 3.100 4.291 1.00 95.50 139 LYS A O 1
ATOM 1102 N N . LEU A 1 140 ? 5.228 0.969 3.587 1.00 96.19 140 LEU A N 1
ATOM 1103 C CA . LEU A 1 140 ? 3.838 0.685 3.971 1.00 96.19 140 LEU A CA 1
ATOM 1104 C C . LEU A 1 140 ? 3.624 0.789 5.488 1.00 96.19 140 LEU A C 1
ATOM 1106 O O . LEU A 1 140 ? 2.650 1.408 5.914 1.00 96.19 140 LEU A O 1
ATOM 1110 N N . SER A 1 141 ? 4.547 0.262 6.302 1.00 96.31 141 SER A N 1
ATOM 1111 C CA . SER A 1 141 ? 4.498 0.420 7.763 1.00 96.31 141 SER A CA 1
ATOM 1112 C C . SER A 1 141 ? 4.524 1.892 8.184 1.00 96.31 141 SER A C 1
ATOM 1114 O O . SER A 1 141 ? 3.795 2.281 9.095 1.00 96.31 141 SER A O 1
ATOM 1116 N N . CYS A 1 142 ? 5.338 2.722 7.525 1.00 96.81 142 CYS A N 1
ATOM 1117 C CA . CYS A 1 142 ? 5.369 4.160 7.789 1.00 96.81 142 CYS A CA 1
ATOM 1118 C C . CYS A 1 142 ? 4.076 4.852 7.371 1.00 96.81 142 CYS A C 1
ATOM 1120 O O . CYS A 1 142 ? 3.538 5.629 8.150 1.00 96.81 142 CYS A O 1
ATOM 1122 N N . LEU A 1 143 ? 3.536 4.531 6.195 1.00 96.81 143 LEU A N 1
ATOM 1123 C CA . LEU A 1 143 ? 2.281 5.109 5.722 1.00 96.81 143 LEU A CA 1
ATOM 1124 C C . LEU A 1 143 ? 1.113 4.801 6.675 1.00 96.81 143 LEU A C 1
ATOM 1126 O O . LEU A 1 143 ? 0.340 5.696 7.013 1.00 96.81 143 LEU A O 1
ATOM 1130 N N . ALA A 1 144 ? 1.014 3.555 7.146 1.00 96.00 144 ALA A N 1
ATOM 1131 C CA . ALA A 1 144 ? 0.008 3.145 8.124 1.00 96.00 144 ALA A CA 1
ATOM 1132 C C . ALA A 1 144 ? 0.161 3.903 9.456 1.00 96.00 144 ALA A C 1
ATOM 1134 O O . ALA A 1 144 ? -0.820 4.405 10.012 1.00 96.00 144 ALA A O 1
ATOM 1135 N N . ALA A 1 145 ? 1.398 4.049 9.943 1.00 94.94 145 ALA A N 1
ATOM 1136 C CA . ALA A 1 145 ? 1.697 4.788 11.168 1.00 94.94 145 ALA A CA 1
ATOM 1137 C C . ALA A 1 145 ? 1.410 6.297 11.039 1.00 94.94 145 ALA A C 1
ATOM 1139 O O . ALA A 1 145 ? 0.802 6.875 11.940 1.00 94.94 145 ALA A O 1
ATOM 1140 N N . GLU A 1 146 ? 1.798 6.919 9.920 1.00 95.19 146 GLU A N 1
ATOM 1141 C CA . GLU A 1 146 ? 1.549 8.333 9.595 1.00 95.19 146 GLU A CA 1
ATOM 1142 C C . GLU A 1 146 ? 0.043 8.623 9.581 1.00 95.19 146 GLU A C 1
ATOM 1144 O O . GLU A 1 146 ? -0.428 9.565 10.222 1.00 95.19 146 GLU A O 1
ATOM 1149 N N . ALA A 1 147 ? -0.727 7.773 8.898 1.00 94.88 147 ALA A N 1
ATOM 1150 C CA . ALA A 1 147 ? -2.168 7.937 8.758 1.00 94.88 147 ALA A CA 1
ATOM 1151 C C . ALA A 1 147 ? -2.960 7.512 10.006 1.00 94.88 147 ALA A C 1
ATOM 1153 O O . ALA A 1 147 ? -4.122 7.901 10.152 1.00 94.88 147 ALA A O 1
ATOM 1154 N N . ARG A 1 148 ? -2.341 6.727 10.902 1.00 93.81 148 ARG A N 1
ATOM 1155 C CA . ARG A 1 148 ? -2.997 6.006 12.007 1.00 93.81 148 ARG A CA 1
ATOM 1156 C C . ARG A 1 148 ? -4.161 5.144 11.507 1.00 93.81 148 ARG A C 1
ATOM 1158 O O . ARG A 1 148 ? -5.268 5.232 12.031 1.00 93.81 148 ARG A O 1
ATOM 1165 N N . LYS A 1 149 ? -3.903 4.352 10.465 1.00 92.69 149 LYS A N 1
ATOM 1166 C CA . LYS A 1 149 ? -4.874 3.456 9.815 1.00 92.69 149 LYS A CA 1
ATOM 1167 C C . LYS A 1 149 ? -4.285 2.059 9.651 1.00 92.69 149 LYS A C 1
ATOM 1169 O O . LYS A 1 149 ? -3.062 1.911 9.659 1.00 92.69 149 LYS A O 1
ATOM 1174 N N . TYR A 1 150 ? -5.161 1.072 9.493 1.00 91.69 150 TYR A N 1
ATOM 1175 C CA . TYR A 1 150 ? -4.805 -0.294 9.102 1.00 91.69 150 TYR A CA 1
ATOM 1176 C C . TYR A 1 150 ? -4.946 -0.513 7.600 1.00 91.69 150 TYR A C 1
ATOM 1178 O O . TYR A 1 150 ? -5.875 0.078 7.002 1.00 91.69 150 TYR A O 1
#

Foldseek 3Di:
DDDDDDDDDDDPDDDDPPPPPPDPDPDFDFDWDDDDDPDPDDDPPPDPPPLDADDPPDPDFTEGEGDDDFDDPPPDLLVRLVVLLVVVLCVLPDPVVLSHQEYHYDPCRNHHPVGDDDDDDCVVDNQDQDPPDPRPNNSVNVSCVVSVHD

Mean predicted aligned error: 15.07 Å

Solvent-accessible surface area (backbone atoms only — not comparable to full-atom values): 10171 Å² total; per-residue (Å²): 132,91,81,92,84,89,87,85,89,85,79,91,76,87,75,80,80,86,76,80,77,83,71,83,72,82,75,67,64,69,60,79,80,81,77,88,74,95,70,94,66,98,64,90,80,84,65,81,76,78,82,57,66,68,54,100,84,50,97,60,83,39,54,32,45,50,70,79,85,73,77,69,86,88,49,59,64,68,63,47,24,51,54,44,46,53,53,49,50,51,49,59,72,26,78,87,33,62,50,36,45,32,61,48,72,65,82,73,53,68,44,46,95,92,50,76,78,91,76,68,58,64,93,83,46,62,71,58,60,44,88,91,47,88,47,67,64,23,45,52,36,36,51,30,61,74,63,67,36,80

Nearest PDB structures (foldseek):
  8hpc-assembly1_H  TM=5.609E-01  e=3.140E-01  Agrobacterium sp. KNK712

InterPro domains:
  IPR036526 Carbon-nitrogen hydrolase superfamily [G3DSA:3.60.110.10] (48-150)
  IPR040154 Biotinidase/VNN family [PTHR10609] (51-150)

Sequence (150 aa):
MKHRNGQRPPGISQLLPVLLVLTCWTKATLQFYPRPGNDVGGDTFEGDIRMASSNALDDSYVVGVVEFRPELLNMDIRVRTERHYEAYRAMVLGEEARLTDIIVFPELTLNTLSDPVYVPDPLHSPVPCREDSPELLSKLSCLAAEARKY

pLDDT: mean 74.41, std 24.41, range [32.41, 97.56]